Protein AF-A0A1H4KLV7-F1 (afdb_monomer_lite)

pLDDT: mean 93.91, std 5.83, range [62.03, 98.56]

Foldseek 3Di:
DDDPLQEDEFEQDPVQQWTKDWHFVVCLDPPRDQWHWYWYAYVVVRDTWIFTHGSVVCVVQVQQFDWPPPPDNRITGMFTAHPDPVLGGWGPDPSGPGDHRPVRID

Structure (mmCIF, N/CA/C/O backbone):
data_AF-A0A1H4KLV7-F1
#
_entry.id   AF-A0A1H4KLV7-F1
#
loop_
_atom_site.group_PDB
_atom_site.id
_atom_site.type_symbol
_atom_site.label_atom_id
_atom_site.label_alt_id
_atom_site.label_comp_id
_atom_site.label_asym_id
_atom_site.label_entity_id
_atom_site.label_seq_id
_atom_site.pdbx_PDB_ins_code
_atom_site.Cartn_x
_atom_site.Cartn_y
_atom_site.Cartn_z
_atom_site.occupancy
_atom_site.B_iso_or_equiv
_atom_site.auth_seq_id
_atom_site.auth_comp_id
_atom_site.auth_asym_id
_atom_site.auth_atom_id
_atom_site.pdbx_PDB_model_num
ATOM 1 N N . MET A 1 1 ? 6.492 1.453 -16.632 1.00 62.03 1 MET A N 1
ATOM 2 C CA . MET A 1 1 ? 7.201 0.160 -16.722 1.00 62.03 1 MET A CA 1
ATOM 3 C C . MET A 1 1 ? 7.297 -0.417 -15.318 1.00 62.03 1 MET A C 1
ATOM 5 O O . MET A 1 1 ? 7.644 0.332 -14.410 1.00 62.03 1 MET A O 1
ATOM 9 N N . LEU A 1 2 ? 6.935 -1.689 -15.131 1.00 73.50 2 LEU A N 1
ATOM 10 C CA . LEU A 1 2 ? 7.138 -2.396 -13.862 1.00 73.50 2 LEU A CA 1
ATOM 11 C C . LEU A 1 2 ? 8.619 -2.761 -13.738 1.00 73.50 2 LEU A C 1
ATOM 13 O O . LEU A 1 2 ? 9.192 -3.317 -14.672 1.00 73.50 2 LEU A O 1
ATOM 17 N N . GLY A 1 3 ? 9.237 -2.444 -12.607 1.00 76.50 3 GLY A N 1
ATOM 18 C CA . GLY A 1 3 ? 10.615 -2.806 -12.305 1.00 76.50 3 GLY A CA 1
ATOM 19 C C . GLY A 1 3 ? 10.752 -3.311 -10.873 1.00 76.50 3 GLY A C 1
ATOM 20 O O . GLY A 1 3 ? 9.967 -2.967 -9.993 1.00 76.50 3 GLY A O 1
ATOM 21 N N . VAL A 1 4 ? 11.795 -4.102 -10.613 1.00 76.56 4 VAL A N 1
ATOM 22 C CA . VAL A 1 4 ? 12.061 -4.727 -9.297 1.00 76.56 4 VAL A CA 1
ATOM 23 C C . VAL A 1 4 ? 12.138 -3.698 -8.156 1.00 76.56 4 VAL A C 1
ATOM 25 O O . VAL A 1 4 ? 11.860 -3.993 -6.995 1.00 76.56 4 VAL A O 1
ATOM 28 N N . ASN A 1 5 ? 12.506 -2.459 -8.478 1.00 82.50 5 ASN A N 1
ATOM 29 C CA . ASN A 1 5 ? 12.716 -1.408 -7.491 1.00 82.50 5 ASN A CA 1
ATOM 30 C C . ASN A 1 5 ? 11.498 -0.516 -7.234 1.00 82.50 5 ASN A C 1
ATOM 32 O O . ASN A 1 5 ? 11.502 0.200 -6.236 1.00 82.50 5 ASN A O 1
ATOM 36 N N . ASN A 1 6 ? 10.475 -0.551 -8.087 1.00 88.31 6 ASN A N 1
ATOM 37 C CA . ASN A 1 6 ? 9.258 0.240 -7.909 1.00 88.31 6 ASN A CA 1
ATOM 38 C C . ASN A 1 6 ? 7.985 -0.610 -7.864 1.00 88.31 6 ASN A C 1
ATOM 40 O O . ASN A 1 6 ? 6.910 -0.051 -7.691 1.00 88.31 6 ASN A O 1
ATOM 44 N N . CYS A 1 7 ? 8.097 -1.931 -7.999 1.00 95.44 7 CYS A N 1
ATOM 45 C CA . CYS A 1 7 ? 7.002 -2.877 -7.863 1.00 95.44 7 CYS A CA 1
ATOM 46 C C . CYS A 1 7 ? 7.108 -3.627 -6.536 1.00 95.44 7 CYS A C 1
ATOM 48 O O . CYS A 1 7 ? 8.155 -4.179 -6.203 1.00 95.44 7 CYS A O 1
ATOM 50 N N . HIS A 1 8 ? 6.011 -3.651 -5.791 1.00 96.25 8 HIS A N 1
ATOM 51 C CA . HIS A 1 8 ? 5.879 -4.350 -4.526 1.00 96.25 8 HIS A CA 1
ATOM 52 C C . HIS A 1 8 ? 4.698 -5.309 -4.621 1.00 96.25 8 HIS A C 1
ATOM 54 O O . HIS A 1 8 ? 3.667 -4.967 -5.190 1.00 96.25 8 HIS A O 1
ATOM 60 N N . PHE A 1 9 ? 4.857 -6.501 -4.060 1.00 96.94 9 PHE A N 1
ATOM 61 C CA . PHE A 1 9 ? 3.843 -7.547 -4.056 1.00 96.94 9 PHE A CA 1
ATOM 62 C C . PHE A 1 9 ? 3.491 -7.905 -2.616 1.00 96.94 9 PHE A C 1
ATOM 64 O O . PHE A 1 9 ? 4.388 -8.008 -1.777 1.00 96.94 9 PHE A O 1
ATOM 71 N N . ALA A 1 10 ? 2.204 -8.098 -2.352 1.00 98.12 10 ALA A N 1
ATOM 72 C CA . ALA A 1 10 ? 1.712 -8.628 -1.096 1.00 98.12 10 ALA A CA 1
ATOM 73 C C . ALA A 1 10 ? 0.566 -9.605 -1.352 1.00 98.12 10 ALA A C 1
ATOM 75 O O . ALA A 1 10 ? -0.335 -9.344 -2.149 1.00 98.12 10 ALA A O 1
ATOM 76 N N . GLU A 1 11 ? 0.590 -10.705 -0.615 1.00 98.38 11 GLU A N 1
ATOM 77 C CA . GLU A 1 11 ? -0.529 -11.630 -0.500 1.00 98.38 11 GLU A CA 1
ATOM 78 C C . GLU A 1 11 ? -1.451 -11.181 0.642 1.00 98.38 11 GLU A C 1
ATOM 80 O O . GLU A 1 11 ? -0.986 -10.618 1.641 1.00 98.38 11 GLU A O 1
ATOM 85 N N . LEU A 1 12 ? -2.758 -11.405 0.498 1.00 98.44 12 LEU A N 1
ATOM 86 C CA . LEU A 1 12 ? -3.746 -11.065 1.517 1.00 98.44 12 LEU A CA 1
ATOM 87 C C . LEU A 1 12 ? -3.479 -11.839 2.817 1.00 98.44 12 LEU A C 1
ATOM 89 O O . LEU A 1 12 ? -3.606 -13.063 2.878 1.00 98.44 12 LEU A O 1
ATOM 93 N N . ASN A 1 13 ? -3.202 -11.116 3.901 1.00 97.56 13 ASN A N 1
ATOM 94 C CA . ASN A 1 13 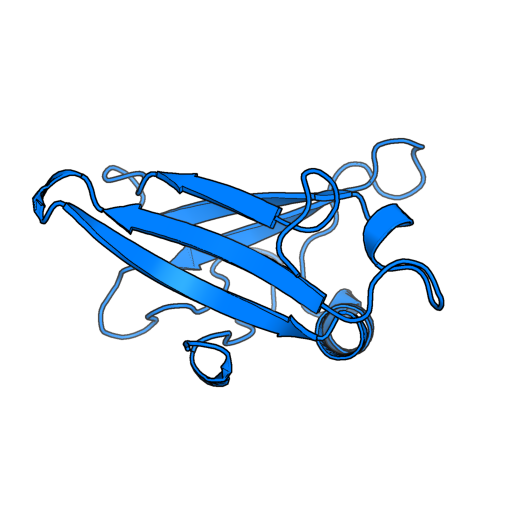? -3.183 -11.684 5.242 1.00 97.56 13 ASN A CA 1
ATOM 95 C C . ASN A 1 13 ? -4.618 -11.810 5.764 1.00 97.56 13 ASN A C 1
ATOM 97 O O . ASN A 1 13 ? -5.203 -10.835 6.233 1.00 97.56 13 ASN A O 1
ATOM 101 N N . ARG A 1 14 ? -5.160 -13.028 5.736 1.00 94.00 14 ARG A N 1
ATOM 102 C CA . ARG A 1 14 ? -6.554 -13.324 6.113 1.00 94.00 14 ARG A CA 1
ATOM 103 C C . ARG A 1 14 ? -6.867 -13.080 7.586 1.00 94.00 14 ARG A C 1
ATOM 105 O O . ARG A 1 14 ? -7.979 -12.694 7.911 1.00 94.00 14 ARG A O 1
ATOM 112 N N . ASN A 1 15 ? -5.889 -13.254 8.476 1.00 95.06 15 ASN A N 1
ATOM 113 C CA . ASN A 1 15 ? -6.101 -13.065 9.916 1.00 95.06 15 ASN A CA 1
ATOM 114 C C . ASN A 1 15 ? -6.376 -11.601 10.268 1.00 95.06 15 ASN A C 1
ATOM 116 O O . ASN A 1 15 ? -7.035 -11.312 11.261 1.00 95.06 15 ASN A O 1
ATOM 120 N N . ARG A 1 16 ? -5.823 -10.680 9.475 1.00 95.75 16 ARG A N 1
ATOM 121 C CA . ARG A 1 16 ? -5.961 -9.233 9.672 1.00 95.75 16 ARG A CA 1
ATOM 122 C C . ARG A 1 16 ? -6.761 -8.546 8.563 1.00 95.75 16 ARG A C 1
ATOM 124 O O . ARG A 1 16 ? -6.951 -7.343 8.644 1.00 95.75 16 ARG A O 1
ATOM 131 N N . ASN A 1 17 ? -7.173 -9.300 7.546 1.00 97.12 17 ASN A N 1
ATOM 132 C CA . ASN A 1 17 ? -7.823 -8.845 6.321 1.00 97.12 17 ASN A CA 1
ATOM 133 C C . ASN A 1 17 ? -7.122 -7.652 5.635 1.00 97.12 17 ASN A C 1
ATOM 135 O O . ASN A 1 17 ? -7.753 -6.656 5.284 1.00 97.12 17 ASN A O 1
ATOM 139 N N . ILE A 1 18 ? -5.795 -7.737 5.468 1.00 98.19 18 ILE A N 1
ATOM 140 C CA . ILE A 1 18 ? -4.968 -6.660 4.890 1.00 98.19 18 ILE A CA 1
ATOM 141 C C . ILE A 1 18 ? -3.909 -7.176 3.913 1.00 98.19 18 ILE A C 1
ATOM 143 O O . ILE A 1 18 ? -3.398 -8.289 4.055 1.00 98.19 18 ILE A O 1
ATOM 147 N N . TRP A 1 19 ? -3.473 -6.303 3.010 1.00 98.56 19 TRP A N 1
ATOM 148 C CA . TRP A 1 19 ? -2.191 -6.423 2.315 1.00 98.56 19 TRP A CA 1
ATOM 149 C C . TRP A 1 19 ? -1.155 -5.518 2.975 1.00 98.56 19 TRP A C 1
ATOM 151 O O . TRP A 1 19 ? -1.392 -4.323 3.165 1.00 98.56 19 TRP A O 1
ATOM 161 N N . TRP A 1 20 ? 0.004 -6.077 3.321 1.00 97.81 20 TRP A N 1
ATOM 162 C CA . TRP A 1 20 ? 1.075 -5.341 3.992 1.00 97.81 20 TRP A CA 1
ATOM 163 C C . TRP A 1 20 ? 2.246 -5.078 3.046 1.00 97.81 20 TRP A C 1
ATOM 165 O O . TRP A 1 20 ? 2.788 -5.998 2.438 1.00 97.81 20 TRP A O 1
ATOM 175 N N . PHE A 1 21 ? 2.669 -3.816 2.973 1.00 97.56 21 PHE A N 1
ATOM 176 C CA . PHE A 1 21 ? 3.838 -3.380 2.221 1.00 97.56 21 PHE A CA 1
ATOM 177 C C . PHE A 1 21 ? 4.852 -2.647 3.097 1.00 97.56 21 PHE A C 1
ATOM 179 O O . PHE A 1 21 ? 4.487 -1.846 3.955 1.00 97.56 21 PHE A O 1
ATOM 186 N N . ASP A 1 22 ? 6.134 -2.839 2.785 1.00 95.88 22 ASP A N 1
ATOM 187 C CA . ASP A 1 22 ? 7.216 -1.948 3.194 1.00 95.88 22 ASP A CA 1
ATOM 188 C C . ASP A 1 22 ? 7.929 -1.394 1.960 1.00 95.88 22 ASP A C 1
ATOM 190 O O . ASP A 1 22 ? 8.500 -2.131 1.149 1.00 95.88 22 ASP A O 1
ATOM 194 N N . ILE A 1 23 ? 7.924 -0.071 1.833 1.00 94.94 23 ILE A N 1
ATOM 195 C CA . ILE A 1 23 ? 8.550 0.653 0.731 1.00 94.94 23 ILE A CA 1
ATOM 196 C C . ILE A 1 23 ? 9.696 1.472 1.307 1.00 94.94 23 ILE A C 1
ATOM 198 O O . ILE A 1 23 ? 9.482 2.344 2.146 1.00 94.94 23 ILE A O 1
ATOM 202 N N . LEU A 1 24 ? 10.932 1.218 0.872 1.00 93.56 24 LEU A N 1
ATOM 203 C CA . LEU A 1 24 ? 12.072 2.010 1.337 1.00 93.56 24 LEU A CA 1
ATOM 204 C C . LEU A 1 24 ? 11.859 3.490 1.003 1.00 93.56 24 LEU A C 1
ATOM 206 O O . LEU A 1 24 ? 11.627 3.834 -0.154 1.00 93.56 24 LEU A O 1
ATOM 210 N N . VAL A 1 25 ? 12.008 4.367 1.998 1.00 93.25 25 VAL A N 1
ATOM 211 C CA . VAL A 1 25 ? 11.788 5.816 1.831 1.00 93.25 25 VAL A CA 1
ATOM 212 C C . VAL A 1 25 ? 12.731 6.402 0.776 1.00 93.25 25 VAL A C 1
ATOM 214 O O . VAL A 1 25 ? 12.360 7.308 0.038 1.00 93.25 25 VAL A O 1
ATOM 217 N N . THR A 1 26 ? 13.925 5.826 0.619 1.00 91.38 26 THR A N 1
ATOM 218 C CA . THR A 1 26 ? 14.882 6.210 -0.428 1.00 91.38 26 THR A CA 1
ATOM 219 C C . THR A 1 26 ? 14.336 6.027 -1.846 1.00 91.38 26 THR A C 1
ATOM 221 O O . THR A 1 26 ? 14.735 6.764 -2.741 1.00 91.38 26 THR A O 1
ATOM 224 N N . ARG A 1 27 ? 13.393 5.099 -2.061 1.00 90.31 27 ARG A N 1
ATOM 225 C CA . ARG A 1 27 ? 12.717 4.890 -3.355 1.00 90.31 27 ARG A CA 1
ATOM 226 C C . ARG A 1 27 ? 11.648 5.947 -3.638 1.00 90.31 27 ARG A C 1
ATOM 228 O O . ARG A 1 27 ? 11.217 6.079 -4.777 1.00 90.31 27 ARG A O 1
ATOM 235 N N . LEU A 1 28 ? 11.234 6.706 -2.623 1.00 92.12 28 LEU A N 1
ATOM 236 C CA . LEU A 1 28 ? 10.254 7.785 -2.745 1.00 92.12 28 LEU A CA 1
ATOM 237 C C . LEU A 1 28 ? 10.905 9.143 -3.031 1.00 92.12 28 LEU A C 1
ATOM 239 O O . LEU A 1 28 ? 10.186 10.123 -3.224 1.00 92.12 28 LEU A O 1
ATOM 243 N N . ALA A 1 29 ? 12.239 9.228 -3.042 1.00 89.88 29 ALA A N 1
ATOM 244 C CA . ALA A 1 29 ? 12.956 10.474 -3.278 1.00 89.88 29 ALA A CA 1
ATOM 245 C C . ALA A 1 29 ? 12.669 11.050 -4.678 1.00 89.88 29 ALA A C 1
ATOM 247 O O . ALA A 1 29 ? 12.427 10.320 -5.644 1.00 89.88 29 ALA A O 1
ATOM 248 N N . ILE A 1 30 ? 12.700 12.382 -4.782 1.00 89.69 30 ILE A N 1
ATOM 249 C CA . ILE A 1 30 ? 12.493 13.097 -6.048 1.00 89.69 30 ILE A CA 1
ATOM 250 C C . ILE A 1 30 ? 13.541 12.630 -7.069 1.00 89.69 30 ILE A C 1
ATOM 252 O O . ILE A 1 30 ? 14.715 12.478 -6.737 1.00 89.69 30 ILE A O 1
ATOM 256 N N . GLY A 1 31 ? 13.102 12.377 -8.304 1.00 86.62 31 GLY A N 1
ATOM 257 C CA . GLY A 1 31 ? 13.967 11.931 -9.400 1.00 86.62 31 GLY A CA 1
ATOM 258 C C . GLY A 1 31 ? 14.304 10.434 -9.415 1.00 86.62 31 GLY A C 1
ATOM 259 O O . GLY A 1 31 ? 14.980 10.003 -10.340 1.00 86.62 31 GLY A O 1
ATOM 260 N N . GLN A 1 32 ? 13.841 9.633 -8.441 1.00 87.00 32 GLN A N 1
ATOM 261 C CA . GLN A 1 32 ? 14.053 8.175 -8.437 1.00 87.00 32 GLN A CA 1
ATOM 262 C C . GLN A 1 32 ? 13.000 7.436 -9.267 1.00 87.00 32 GLN A C 1
ATOM 264 O O . GLN A 1 32 ? 13.299 6.877 -10.317 1.00 87.00 32 GLN A O 1
ATOM 269 N N . TYR A 1 33 ? 11.753 7.446 -8.796 1.00 89.88 33 TYR A N 1
ATOM 270 C CA . TYR A 1 33 ? 10.624 6.824 -9.477 1.00 89.88 33 TYR A CA 1
ATOM 271 C C . TYR A 1 33 ? 9.440 7.779 -9.468 1.00 89.88 33 TYR A C 1
ATOM 273 O O . TYR A 1 33 ? 9.151 8.429 -8.463 1.00 89.88 33 TYR A O 1
ATOM 281 N N . GLU A 1 34 ? 8.729 7.846 -10.587 1.00 93.19 34 GLU A N 1
ATOM 282 C CA . GLU A 1 34 ? 7.479 8.601 -10.675 1.00 93.19 34 GLU A CA 1
ATOM 283 C C . GLU A 1 34 ? 6.326 7.847 -9.984 1.00 93.19 34 GLU A C 1
ATOM 285 O O . GLU A 1 34 ? 5.481 8.459 -9.332 1.00 93.19 34 GLU A O 1
ATOM 290 N N . TRP A 1 35 ? 6.355 6.509 -10.029 1.00 94.88 35 TRP A N 1
ATOM 291 C CA . TRP A 1 35 ? 5.298 5.628 -9.520 1.00 94.88 35 TRP A CA 1
ATOM 292 C C . TRP A 1 35 ? 5.860 4.507 -8.646 1.00 94.88 35 TRP A C 1
ATOM 294 O O . TRP A 1 35 ? 6.894 3.926 -8.983 1.00 94.88 35 TRP A O 1
ATOM 304 N N . VAL A 1 36 ? 5.124 4.149 -7.593 1.00 96.19 36 VAL A N 1
ATOM 305 C CA . VAL A 1 36 ? 5.190 2.834 -6.947 1.00 96.19 36 VAL A CA 1
ATOM 306 C C . VAL A 1 36 ? 4.013 1.997 -7.439 1.00 96.19 36 VAL A C 1
ATOM 308 O O . VAL A 1 36 ? 2.878 2.464 -7.498 1.00 96.19 36 VAL A O 1
ATOM 311 N N . HIS A 1 37 ? 4.284 0.748 -7.780 1.00 97.38 37 HIS A N 1
ATOM 312 C CA . HIS A 1 37 ? 3.290 -0.244 -8.142 1.00 97.38 37 HIS A CA 1
ATOM 313 C C . HIS A 1 37 ? 3.083 -1.182 -6.956 1.00 97.38 37 HIS A C 1
ATOM 315 O O . HIS A 1 37 ? 4.046 -1.778 -6.474 1.00 97.38 37 HIS A O 1
ATOM 321 N N . LEU A 1 38 ? 1.843 -1.300 -6.487 1.00 98.06 38 LEU A N 1
ATOM 322 C CA . LEU A 1 38 ? 1.451 -2.253 -5.452 1.00 98.06 38 LEU A CA 1
ATOM 323 C C . LEU A 1 38 ? 0.592 -3.328 -6.108 1.00 98.06 38 LEU A C 1
ATOM 325 O O . LEU A 1 38 ? -0.425 -3.015 -6.725 1.00 98.06 38 LEU A O 1
ATOM 329 N N . LEU A 1 39 ? 1.028 -4.575 -6.004 1.00 97.94 39 LEU A N 1
ATOM 330 C CA . LEU A 1 39 ? 0.321 -5.753 -6.478 1.00 97.94 39 LEU A CA 1
ATOM 331 C C . LEU A 1 39 ? -0.249 -6.477 -5.260 1.00 97.94 39 LEU A C 1
ATOM 333 O O . LEU A 1 39 ? 0.510 -6.898 -4.385 1.00 97.94 39 LEU A O 1
ATOM 337 N N . LEU A 1 40 ? -1.573 -6.565 -5.188 1.00 98.38 40 LEU A N 1
ATOM 338 C CA . LEU A 1 40 ? -2.314 -7.103 -4.054 1.00 98.38 40 LEU A CA 1
ATOM 339 C C . LEU A 1 40 ? -3.010 -8.384 -4.510 1.00 98.38 40 LEU A C 1
ATOM 341 O O . LEU A 1 40 ? -3.959 -8.326 -5.293 1.00 98.38 40 LEU A O 1
ATOM 345 N N . HIS A 1 41 ? -2.511 -9.536 -4.075 1.00 98.50 41 HIS A N 1
ATOM 346 C CA . HIS A 1 41 ? -3.055 -10.838 -4.463 1.00 98.50 41 HIS A CA 1
ATOM 347 C C . HIS A 1 41 ? -4.005 -11.380 -3.396 1.00 98.50 41 HIS A C 1
ATOM 349 O O . HIS A 1 41 ? -3.692 -11.338 -2.204 1.00 98.50 41 HIS A O 1
ATOM 355 N N . THR A 1 42 ? -5.154 -11.895 -3.826 1.00 98.00 42 THR A N 1
ATOM 356 C CA . THR A 1 42 ? -6.120 -12.630 -3.003 1.00 98.00 42 THR A CA 1
ATOM 357 C C . THR A 1 42 ? -6.112 -14.094 -3.438 1.00 98.00 42 THR A C 1
ATOM 359 O O . THR A 1 42 ? -6.723 -14.414 -4.459 1.00 98.00 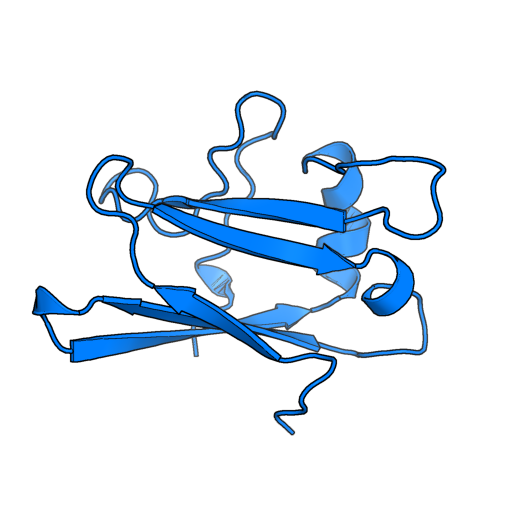42 THR A O 1
ATOM 362 N N . PRO A 1 43 ? -5.478 -15.009 -2.681 1.00 95.56 43 PRO A N 1
ATOM 363 C CA . PRO A 1 43 ? -5.323 -16.394 -3.127 1.00 95.56 43 PRO A CA 1
ATOM 364 C C . PRO A 1 43 ? -6.638 -17.156 -3.317 1.00 95.56 43 PRO A C 1
ATOM 366 O O . PRO A 1 43 ? -6.726 -17.998 -4.200 1.00 95.56 43 PRO A O 1
ATOM 369 N N . ASP A 1 44 ? -7.667 -16.865 -2.512 1.00 93.38 44 ASP A N 1
ATOM 370 C CA . ASP A 1 44 ? -8.946 -17.597 -2.569 1.00 93.38 44 ASP A CA 1
ATOM 371 C C . ASP A 1 44 ? -9.720 -17.373 -3.868 1.00 93.38 44 ASP A C 1
ATOM 373 O O . ASP A 1 44 ? -10.462 -18.245 -4.311 1.00 93.38 44 ASP A O 1
ATOM 377 N N . THR A 1 45 ? -9.564 -16.195 -4.466 1.00 95.00 45 THR A N 1
ATOM 378 C CA . THR A 1 45 ? -10.246 -15.810 -5.705 1.00 95.00 45 THR A CA 1
ATOM 379 C C . THR A 1 45 ? -9.296 -15.747 -6.894 1.00 95.00 45 THR A C 1
ATOM 381 O O . THR A 1 45 ? -9.728 -15.404 -7.991 1.00 95.00 45 THR A O 1
ATOM 384 N N . ASP A 1 46 ? -8.011 -16.024 -6.663 1.00 95.50 46 ASP A N 1
ATOM 385 C CA . ASP A 1 46 ? -6.899 -15.766 -7.580 1.00 95.50 46 ASP A CA 1
ATOM 386 C C . ASP A 1 46 ? -6.916 -14.350 -8.193 1.00 95.50 46 ASP A C 1
ATOM 388 O O . ASP A 1 46 ? -6.493 -14.103 -9.322 1.00 95.50 46 ASP A O 1
ATOM 392 N N . GLN A 1 47 ? -7.445 -13.380 -7.444 1.00 96.19 47 GLN A N 1
ATOM 393 C CA . GLN A 1 47 ? -7.543 -12.005 -7.907 1.00 96.19 47 GLN A CA 1
ATOM 394 C C . GLN A 1 47 ? -6.232 -11.269 -7.646 1.00 96.19 47 GLN A C 1
ATOM 396 O O . GLN A 1 47 ? -5.702 -11.302 -6.536 1.00 96.19 47 GLN A O 1
ATOM 401 N N . LEU A 1 48 ? -5.750 -10.530 -8.645 1.00 97.75 48 LEU A N 1
ATOM 402 C CA . LEU A 1 48 ? -4.627 -9.610 -8.504 1.00 97.75 48 LEU A CA 1
ATOM 403 C C . LEU A 1 48 ? -5.093 -8.179 -8.766 1.00 97.75 48 LEU A C 1
ATOM 405 O O . LEU A 1 48 ? -5.438 -7.828 -9.893 1.00 97.75 48 LEU A O 1
ATOM 409 N N . LEU A 1 49 ? -5.083 -7.344 -7.731 1.00 98.00 49 LEU A N 1
ATOM 410 C CA . LEU A 1 49 ? -5.299 -5.909 -7.877 1.00 98.00 49 LEU A CA 1
ATOM 411 C C . LEU A 1 49 ? -3.965 -5.210 -8.114 1.00 98.00 49 LEU A C 1
ATOM 413 O O . LEU A 1 49 ? -2.944 -5.558 -7.518 1.00 98.00 49 LEU A O 1
ATOM 417 N N . HIS A 1 50 ? -3.988 -4.181 -8.956 1.00 98.06 50 HIS A N 1
ATOM 418 C CA . HIS A 1 50 ? -2.827 -3.347 -9.228 1.00 98.06 50 HIS A CA 1
ATOM 419 C C . HIS A 1 50 ? -3.139 -1.888 -8.897 1.00 98.06 50 HIS A C 1
ATOM 421 O O . HIS A 1 50 ? -4.013 -1.271 -9.500 1.00 98.06 50 HIS A O 1
ATOM 427 N N . LEU A 1 51 ? -2.382 -1.328 -7.952 1.00 98.44 51 LEU A N 1
ATOM 428 C CA . LEU A 1 51 ? -2.366 0.105 -7.678 1.00 98.44 51 LEU A CA 1
ATOM 429 C C . LEU A 1 51 ? -1.130 0.745 -8.300 1.00 98.44 51 LEU A C 1
ATOM 431 O O . LEU A 1 51 ? -0.000 0.298 -8.076 1.00 98.44 51 LEU A O 1
ATOM 435 N N . LYS A 1 52 ? -1.330 1.829 -9.046 1.00 97.75 52 LYS A N 1
ATOM 436 C CA . LYS A 1 52 ? -0.259 2.666 -9.592 1.00 97.75 52 LYS A CA 1
ATOM 437 C C . LYS A 1 52 ? -0.233 3.996 -8.842 1.00 97.75 52 LYS A C 1
ATOM 439 O O . LYS A 1 52 ? -0.913 4.950 -9.206 1.00 97.75 52 LYS A O 1
ATOM 444 N N . VAL A 1 53 ? 0.562 4.053 -7.779 1.00 97.62 53 VAL A N 1
ATOM 445 C CA . VAL A 1 53 ? 0.570 5.166 -6.825 1.00 97.62 53 VAL A CA 1
ATOM 446 C C . VAL A 1 53 ? 1.672 6.170 -7.187 1.00 97.62 53 VAL A C 1
ATOM 448 O O . VAL A 1 53 ? 2.841 5.779 -7.245 1.00 97.62 53 VAL A O 1
ATOM 451 N N . PRO A 1 54 ? 1.360 7.460 -7.406 1.00 96.94 54 PRO A N 1
ATOM 452 C CA . PRO A 1 54 ? 2.382 8.482 -7.601 1.00 96.94 54 PRO A CA 1
ATOM 453 C C . PRO A 1 54 ? 3.295 8.594 -6.374 1.00 96.94 54 PRO A C 1
ATOM 455 O O . PRO A 1 54 ? 2.817 8.703 -5.243 1.00 96.94 54 PRO A O 1
ATOM 458 N N . THR A 1 55 ? 4.614 8.661 -6.569 1.00 96.12 55 THR A N 1
ATOM 459 C CA . THR A 1 55 ? 5.534 8.880 -5.435 1.00 96.12 55 THR A CA 1
ATOM 460 C C . THR A 1 55 ? 5.334 10.248 -4.791 1.00 96.12 55 THR A C 1
ATOM 462 O O . THR A 1 55 ? 5.566 10.397 -3.595 1.00 96.12 55 THR A O 1
ATOM 465 N N . VAL A 1 56 ? 4.858 11.237 -5.557 1.00 96.62 56 VAL A N 1
ATOM 466 C CA . VAL A 1 56 ? 4.498 12.563 -5.034 1.00 96.62 56 VAL A CA 1
ATOM 467 C C . VAL A 1 56 ? 3.369 12.489 -4.011 1.00 96.62 56 VAL A C 1
ATOM 469 O O . VAL A 1 56 ? 3.517 13.049 -2.932 1.00 96.62 56 VAL A O 1
ATOM 472 N N . PHE A 1 57 ? 2.329 11.695 -4.273 1.00 97.12 57 PHE A N 1
ATOM 473 C CA . PHE A 1 57 ? 1.233 11.487 -3.328 1.00 97.12 57 PHE A CA 1
ATOM 474 C C . PHE A 1 57 ? 1.736 10.894 -2.006 1.00 97.12 57 PHE A C 1
ATOM 476 O O . PHE A 1 57 ? 1.377 11.366 -0.931 1.00 97.12 57 PHE A O 1
ATOM 483 N N . LEU A 1 58 ? 2.622 9.894 -2.072 1.00 96.25 58 LEU A N 1
ATOM 484 C CA . LEU A 1 58 ? 3.211 9.282 -0.876 1.00 96.25 58 LEU A CA 1
ATOM 485 C C . LEU A 1 58 ? 4.050 10.280 -0.066 1.00 96.25 58 LEU A C 1
ATOM 487 O O . LEU A 1 58 ? 4.015 10.248 1.161 1.00 96.25 58 LEU A O 1
ATOM 491 N N . ARG A 1 59 ? 4.789 11.172 -0.739 1.00 95.19 59 ARG A N 1
ATOM 492 C CA . ARG A 1 59 ? 5.555 12.240 -0.078 1.00 95.19 59 ARG A CA 1
ATOM 493 C C . ARG A 1 59 ? 4.645 13.278 0.579 1.00 95.19 59 ARG A C 1
ATOM 495 O O . ARG A 1 59 ? 4.922 13.687 1.698 1.00 95.19 59 ARG A O 1
ATOM 502 N N . GLU A 1 60 ? 3.565 13.679 -0.082 1.00 95.56 60 GLU A N 1
ATOM 503 C CA . GLU A 1 60 ? 2.597 14.648 0.454 1.00 95.56 60 GLU A CA 1
ATOM 504 C C . GLU A 1 60 ? 1.796 14.092 1.635 1.00 95.56 60 GLU A C 1
ATOM 506 O O . GLU A 1 60 ? 1.405 14.834 2.531 1.00 95.56 60 GLU A O 1
ATOM 511 N N . LYS A 1 61 ? 1.545 12.779 1.652 1.00 95.06 61 LYS A N 1
ATOM 512 C CA . LYS A 1 61 ? 0.817 12.097 2.729 1.00 95.06 61 LYS A CA 1
ATOM 513 C C . LYS A 1 61 ? 1.724 11.514 3.809 1.00 95.06 61 LYS A C 1
ATOM 515 O O . LYS A 1 61 ? 1.215 10.846 4.701 1.00 95.06 61 LYS A O 1
ATOM 520 N N . LEU A 1 62 ? 3.035 11.766 3.763 1.00 90.69 62 LEU A N 1
ATOM 521 C CA . LEU A 1 62 ? 4.016 11.093 4.619 1.00 90.69 62 LEU A CA 1
ATOM 522 C C . LEU A 1 62 ? 3.753 11.298 6.120 1.00 90.69 62 LEU A C 1
ATOM 524 O O . LEU A 1 62 ? 3.938 10.362 6.888 1.00 90.69 62 LEU A O 1
ATOM 528 N N . GLU A 1 63 ? 3.279 12.480 6.527 1.00 88.12 63 GLU A N 1
ATOM 529 C CA . GLU A 1 63 ? 2.891 12.772 7.920 1.00 88.12 63 GLU A CA 1
ATOM 530 C C . GLU A 1 63 ? 1.695 11.935 8.398 1.00 88.12 63 GLU A C 1
ATOM 532 O O . GLU A 1 63 ? 1.578 11.634 9.581 1.00 88.12 63 GLU A O 1
ATOM 537 N N . GLY A 1 64 ? 0.813 11.544 7.475 1.00 89.62 64 GLY A N 1
ATOM 538 C CA . GLY A 1 64 ? -0.354 10.707 7.746 1.00 89.62 64 GLY A CA 1
ATOM 539 C C . GLY A 1 64 ? -0.100 9.208 7.592 1.00 89.62 64 GLY A C 1
ATOM 540 O O . GLY A 1 64 ? -1.042 8.421 7.678 1.00 89.62 64 GLY A O 1
ATOM 541 N N . LEU A 1 65 ? 1.145 8.810 7.332 1.00 94.56 65 LEU A N 1
ATOM 542 C CA . LEU A 1 65 ? 1.546 7.433 7.086 1.00 94.56 65 LEU A CA 1
ATOM 543 C C . LEU A 1 65 ? 2.636 7.004 8.071 1.00 94.56 65 LEU A C 1
ATOM 545 O O . LEU A 1 65 ? 3.366 7.816 8.635 1.00 94.56 65 LEU A O 1
ATOM 549 N N . VAL A 1 66 ? 2.786 5.694 8.267 1.00 95.88 66 VAL A N 1
ATOM 550 C CA . VAL A 1 66 ? 3.739 5.176 9.254 1.00 95.88 66 VAL A CA 1
ATOM 551 C C . VAL A 1 66 ? 5.096 4.874 8.626 1.00 95.88 66 VAL A C 1
ATOM 553 O O . VAL A 1 66 ? 5.227 3.984 7.786 1.00 95.88 66 VAL A O 1
ATOM 556 N N . ILE A 1 67 ? 6.142 5.550 9.111 1.00 95.25 67 ILE A N 1
ATOM 557 C CA . ILE A 1 67 ? 7.538 5.240 8.777 1.00 95.25 67 ILE A CA 1
ATOM 558 C C . ILE A 1 67 ? 8.155 4.349 9.860 1.00 95.25 67 ILE A C 1
ATOM 560 O O . ILE A 1 67 ? 8.320 4.751 11.011 1.00 95.25 67 ILE A O 1
ATOM 564 N N . ARG A 1 68 ? 8.560 3.132 9.493 1.00 94.00 68 ARG A N 1
ATOM 565 C CA . ARG A 1 68 ? 9.372 2.257 10.350 1.00 94.00 68 ARG A CA 1
ATOM 566 C C . ARG A 1 68 ? 10.846 2.608 10.207 1.00 94.00 68 ARG A C 1
ATOM 568 O O . ARG A 1 68 ? 11.296 2.994 9.132 1.00 94.00 68 ARG A O 1
ATOM 575 N N . ASN A 1 69 ? 11.619 2.410 11.277 1.00 92.62 69 ASN A N 1
ATOM 576 C CA . ASN A 1 69 ? 13.066 2.665 11.305 1.00 92.62 69 ASN A CA 1
ATOM 577 C C . ASN A 1 69 ? 13.450 4.097 10.882 1.00 92.62 69 ASN A C 1
ATOM 579 O O . ASN A 1 69 ? 14.463 4.287 10.205 1.00 92.62 69 ASN A O 1
ATOM 583 N N . GLN A 1 70 ? 12.644 5.094 11.256 1.00 88.88 70 GLN A N 1
ATOM 584 C CA . GLN A 1 70 ? 12.891 6.494 10.911 1.00 88.88 70 GLN A CA 1
ATOM 585 C C . GLN A 1 70 ? 14.302 6.935 11.341 1.00 88.88 70 GLN A C 1
ATOM 587 O O . GLN A 1 70 ? 14.810 6.521 12.383 1.00 88.88 70 GLN A O 1
ATOM 592 N N . GLY A 1 71 ? 14.966 7.717 10.486 1.00 87.19 71 GLY A N 1
ATOM 593 C CA . GLY A 1 71 ? 16.351 8.156 10.692 1.00 87.19 71 GLY A CA 1
ATOM 594 C C . GLY A 1 71 ? 17.425 7.093 10.413 1.00 87.19 71 GLY A C 1
ATOM 595 O O . GLY A 1 71 ? 18.611 7.403 10.480 1.00 87.19 71 GLY A O 1
ATOM 596 N N . LYS A 1 72 ? 17.055 5.849 10.068 1.00 92.38 72 LYS A N 1
ATOM 597 C CA . LYS A 1 72 ? 18.006 4.778 9.717 1.00 92.38 72 LYS A CA 1
ATOM 598 C C . LYS A 1 72 ? 18.045 4.536 8.206 1.00 92.38 72 LYS A C 1
ATOM 600 O O . LYS A 1 72 ? 17.077 4.778 7.493 1.00 92.38 72 LYS A O 1
ATOM 605 N N . ARG A 1 73 ? 19.135 3.932 7.714 1.00 87.12 73 ARG A N 1
ATOM 606 C CA . ARG A 1 73 ? 19.314 3.564 6.288 1.00 87.12 73 ARG A CA 1
ATOM 607 C C . ARG A 1 73 ? 18.181 2.694 5.721 1.00 87.12 73 ARG A C 1
ATOM 609 O O . ARG A 1 73 ? 17.912 2.745 4.528 1.00 87.12 73 ARG A O 1
ATOM 616 N N . LYS A 1 74 ? 17.538 1.883 6.567 1.00 91.94 74 LYS A N 1
ATOM 617 C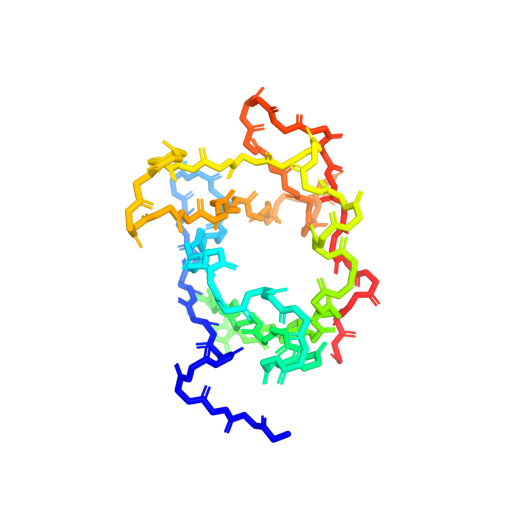 CA . LYS A 1 74 ? 16.415 1.000 6.204 1.00 91.94 74 LYS A CA 1
ATOM 618 C C . LYS A 1 74 ? 15.056 1.573 6.633 1.00 91.94 74 LYS A C 1
ATOM 620 O O . LYS A 1 74 ? 14.160 0.806 6.981 1.00 91.94 74 LYS A O 1
ATOM 625 N N . ALA A 1 75 ? 14.922 2.901 6.665 1.00 94.75 75 ALA A N 1
ATOM 626 C CA . ALA A 1 75 ? 13.633 3.547 6.871 1.00 94.75 75 ALA A CA 1
ATOM 627 C C . ALA A 1 75 ? 12.656 3.121 5.766 1.00 94.75 75 ALA A C 1
ATOM 629 O O . ALA A 1 75 ? 12.983 3.198 4.576 1.00 94.75 75 ALA A O 1
ATOM 630 N N . ALA A 1 76 ? 11.473 2.664 6.162 1.00 96.25 76 ALA A N 1
ATOM 631 C CA . ALA A 1 76 ? 10.462 2.155 5.248 1.00 96.25 76 ALA A CA 1
ATOM 632 C C . ALA A 1 76 ? 9.097 2.759 5.570 1.00 96.25 76 ALA A C 1
ATOM 634 O O . ALA A 1 76 ? 8.675 2.757 6.725 1.00 96.25 76 ALA A O 1
ATOM 635 N N . LEU A 1 77 ? 8.416 3.250 4.541 1.00 96.00 77 LEU A N 1
ATOM 636 C CA . LEU A 1 77 ? 6.990 3.511 4.578 1.00 96.00 77 LEU A CA 1
ATOM 637 C C . LEU A 1 77 ? 6.268 2.166 4.683 1.00 96.00 77 LEU A C 1
ATOM 639 O O . LEU A 1 77 ? 6.380 1.340 3.777 1.00 96.00 77 LEU A O 1
ATOM 643 N N . SER A 1 78 ? 5.569 1.953 5.793 1.00 96.75 78 SER A N 1
ATOM 644 C CA . SER A 1 78 ? 4.820 0.730 6.069 1.00 96.75 78 SER A CA 1
ATOM 645 C C . SER A 1 78 ? 3.334 0.994 5.880 1.00 96.75 78 SER A C 1
ATOM 647 O O . SER A 1 78 ? 2.787 1.876 6.544 1.00 96.75 78 SER A O 1
ATOM 649 N N . LEU A 1 79 ? 2.706 0.236 4.984 1.00 98.00 79 LEU A N 1
ATOM 650 C CA . LEU A 1 79 ? 1.289 0.345 4.643 1.00 98.00 79 LEU A CA 1
ATOM 651 C C . LEU A 1 79 ? 0.566 -0.946 4.996 1.00 98.00 79 LEU A C 1
ATOM 653 O O . LEU A 1 79 ? 1.046 -2.026 4.660 1.00 98.00 79 LEU A O 1
ATOM 657 N N . GLU A 1 80 ? -0.609 -0.838 5.596 1.00 98.12 80 GLU A N 1
ATOM 658 C CA . GLU A 1 80 ? -1.528 -1.961 5.780 1.00 98.12 80 GLU A CA 1
ATOM 659 C C . GLU A 1 80 ? -2.840 -1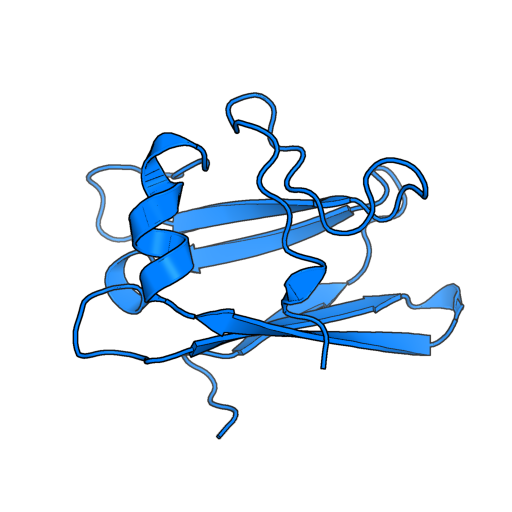.601 5.094 1.00 98.12 80 GLU A C 1
ATOM 661 O O . GLU A 1 80 ? -3.647 -0.865 5.648 1.00 98.12 80 GLU A O 1
ATOM 666 N N . LEU A 1 81 ? -3.026 -2.071 3.862 1.00 98.38 81 LEU A N 1
ATOM 667 C CA . LEU A 1 81 ? -4.204 -1.752 3.061 1.00 98.38 81 LEU A CA 1
ATOM 668 C C . LEU A 1 81 ? -5.321 -2.740 3.380 1.00 98.38 81 LEU A C 1
ATOM 670 O O . LEU A 1 81 ? -5.133 -3.944 3.205 1.00 98.38 81 LEU A O 1
ATOM 674 N N . SER A 1 82 ? -6.463 -2.236 3.843 1.00 98.31 82 SER A N 1
ATOM 675 C CA . SER A 1 82 ? -7.603 -3.073 4.227 1.00 98.31 82 SER A CA 1
ATOM 676 C C . SER A 1 82 ? -8.317 -3.697 3.027 1.00 98.31 82 SER A C 1
ATOM 678 O O . SER A 1 82 ? -8.497 -3.064 1.983 1.00 98.31 82 SER A O 1
ATOM 680 N N . ALA A 1 83 ? -8.742 -4.946 3.201 1.00 97.62 83 ALA A N 1
ATOM 681 C CA . ALA A 1 83 ? -9.655 -5.656 2.315 1.00 97.62 83 ALA A CA 1
ATOM 682 C C . ALA A 1 83 ? -11.116 -5.609 2.816 1.00 97.62 83 ALA A C 1
ATOM 684 O O . ALA A 1 83 ? -12.000 -6.193 2.189 1.00 97.62 83 ALA A O 1
ATOM 685 N N . ASP A 1 84 ? -11.399 -4.916 3.924 1.00 97.38 84 ASP A N 1
ATOM 686 C CA . ASP A 1 84 ? -12.759 -4.749 4.440 1.00 97.38 84 ASP A CA 1
ATOM 687 C C . ASP A 1 84 ? -13.577 -3.826 3.537 1.00 97.38 84 ASP A C 1
ATOM 689 O O . ASP A 1 84 ? -13.109 -2.765 3.125 1.00 97.38 84 ASP A O 1
ATOM 693 N N . LYS A 1 85 ? -14.845 -4.172 3.303 1.00 94.50 85 LYS A N 1
ATOM 694 C CA . LYS A 1 85 ? -15.752 -3.418 2.422 1.00 94.50 85 LYS A CA 1
ATOM 695 C C . LYS A 1 85 ? -15.836 -1.923 2.763 1.00 94.50 85 LYS A C 1
ATOM 697 O O . LYS A 1 85 ? -15.808 -1.093 1.860 1.00 94.50 85 LYS A O 1
ATOM 702 N N . ASP A 1 86 ? -15.904 -1.585 4.049 1.00 95.56 86 ASP A N 1
ATOM 703 C CA . ASP A 1 86 ? -16.101 -0.203 4.512 1.00 95.56 86 ASP A CA 1
ATOM 704 C C . ASP A 1 86 ? -14.801 0.621 4.550 1.00 95.56 86 ASP A C 1
ATOM 706 O O . ASP A 1 86 ? -14.829 1.837 4.745 1.00 95.56 86 ASP A O 1
ATOM 710 N N . SER A 1 87 ? -13.645 -0.023 4.365 1.00 96.50 87 SER A N 1
ATOM 711 C CA . SER A 1 87 ? -12.332 0.631 4.380 1.00 96.50 87 SER A CA 1
ATOM 712 C C . SER A 1 87 ? -11.402 0.120 3.280 1.00 96.50 87 SER A C 1
ATOM 714 O O . SER A 1 87 ? -10.182 0.187 3.405 1.00 96.50 87 SER A O 1
ATOM 716 N N . PHE A 1 88 ? -11.979 -0.360 2.180 1.00 97.81 88 PHE A N 1
ATOM 717 C CA . PHE A 1 88 ? -11.248 -1.022 1.111 1.00 97.81 88 PHE A CA 1
ATOM 718 C C . PHE A 1 88 ? -10.123 -0.133 0.561 1.00 97.81 88 PHE A C 1
ATOM 720 O O . PHE A 1 88 ? -10.347 1.023 0.197 1.00 97.81 88 PHE A O 1
ATOM 727 N N . LEU A 1 89 ? -8.901 -0.675 0.526 1.00 98.25 89 LEU A N 1
ATOM 728 C CA . LEU A 1 89 ? -7.662 -0.001 0.112 1.00 98.25 89 LEU A CA 1
ATOM 729 C C . LEU A 1 89 ? -7.306 1.256 0.924 1.00 98.25 89 LEU A C 1
ATOM 731 O O . LEU A 1 89 ? -6.526 2.100 0.474 1.00 98.25 89 LEU A O 1
ATOM 735 N N . LYS A 1 90 ? -7.848 1.390 2.133 1.00 98.06 90 LYS A N 1
ATOM 736 C CA . LYS A 1 90 ? -7.436 2.402 3.105 1.00 98.06 90 LYS A CA 1
ATOM 737 C C . LYS A 1 90 ? -6.275 1.869 3.938 1.00 98.06 90 LYS A C 1
ATOM 739 O O . LYS A 1 90 ? -6.294 0.708 4.342 1.00 98.06 90 LYS A O 1
ATOM 744 N N . ASP A 1 91 ? -5.284 2.715 4.210 1.00 97.81 91 ASP A N 1
ATOM 745 C CA . ASP A 1 91 ? -4.240 2.399 5.185 1.00 97.81 91 ASP A CA 1
ATOM 746 C C . ASP A 1 91 ? -4.839 2.353 6.598 1.00 97.81 91 ASP A C 1
ATOM 748 O O . ASP A 1 91 ? -5.424 3.333 7.058 1.00 97.81 91 ASP A O 1
ATOM 752 N N . VAL A 1 92 ? -4.710 1.215 7.280 1.00 97.06 92 VAL A N 1
ATOM 753 C CA . VAL A 1 92 ? -5.271 0.975 8.623 1.00 97.06 92 VAL A CA 1
ATOM 754 C C . VAL A 1 92 ? -4.201 0.861 9.708 1.00 97.06 92 VAL A C 1
ATOM 756 O O . VAL A 1 92 ? -4.455 0.353 10.802 1.00 97.06 92 VAL A O 1
ATOM 759 N N . ARG A 1 93 ? -2.985 1.352 9.440 1.00 95.06 93 ARG A N 1
ATOM 760 C CA . ARG A 1 93 ? -1.931 1.424 10.456 1.00 95.06 93 ARG A CA 1
ATOM 761 C C . ARG A 1 93 ? -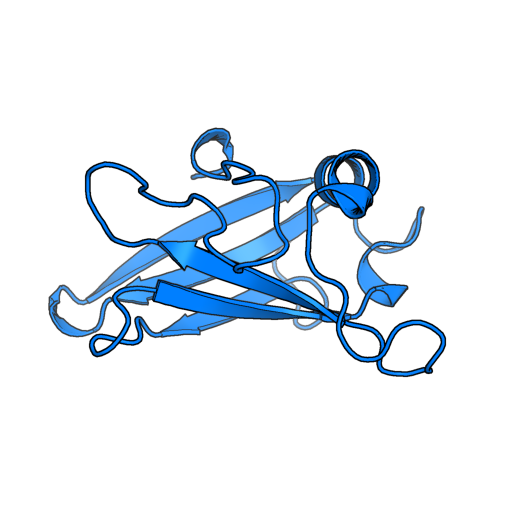2.433 2.256 11.654 1.00 95.06 93 ARG A C 1
ATOM 763 O O . ARG A 1 93 ? -2.898 3.372 11.442 1.00 95.06 93 ARG A O 1
ATOM 770 N N . PRO A 1 94 ? -2.264 1.804 12.915 1.00 87.38 94 PRO A N 1
ATOM 771 C CA . PRO A 1 94 ? -2.826 2.491 14.090 1.00 87.38 94 PRO A CA 1
ATOM 772 C C . PRO A 1 94 ? -2.401 3.955 14.293 1.00 87.38 94 PRO A C 1
ATOM 774 O O . PRO A 1 94 ? -3.119 4.714 14.931 1.00 87.38 94 PRO A O 1
ATOM 777 N N . ALA A 1 95 ? -1.229 4.342 13.782 1.00 84.50 95 ALA A N 1
ATOM 778 C CA . ALA A 1 95 ? -0.709 5.710 13.854 1.00 84.50 95 ALA A CA 1
ATOM 779 C C . ALA A 1 95 ? -0.861 6.488 12.529 1.00 84.50 95 ALA A C 1
ATOM 781 O O . ALA A 1 95 ? -0.334 7.590 12.408 1.00 84.50 95 ALA A O 1
ATOM 782 N N . GLY A 1 96 ? -1.523 5.902 11.527 1.00 81.94 96 GLY A N 1
ATOM 783 C CA . GLY A 1 96 ? -1.838 6.558 10.261 1.00 81.94 96 GLY A CA 1
ATOM 784 C C . GLY A 1 96 ? -3.145 7.348 10.336 1.00 81.94 96 GLY A C 1
ATOM 785 O O . GLY A 1 96 ? -3.949 7.184 11.251 1.00 81.94 96 GLY A O 1
ATOM 786 N N . THR A 1 97 ? -3.385 8.202 9.343 1.00 89.38 97 THR A N 1
ATOM 787 C CA . THR A 1 97 ? -4.598 9.037 9.252 1.00 89.38 97 THR A CA 1
ATOM 788 C C . THR A 1 97 ? -5.693 8.420 8.386 1.00 89.38 97 THR A C 1
ATOM 790 O O . THR A 1 97 ? -6.702 9.066 8.098 1.00 89.38 97 THR A O 1
ATOM 793 N N . GLY A 1 98 ? -5.528 7.164 7.959 1.00 93.50 98 GLY A N 1
ATOM 794 C CA . GLY A 1 98 ? -6.515 6.506 7.115 1.00 93.50 98 GLY A CA 1
ATOM 795 C C . GLY A 1 98 ? -6.446 6.946 5.655 1.00 93.50 98 GLY A C 1
ATOM 796 O O . GLY A 1 98 ? -7.478 7.210 5.039 1.00 93.50 98 GLY A O 1
ATOM 797 N N . VAL A 1 99 ? -5.243 7.078 5.101 1.00 96.88 99 VAL A N 1
ATOM 798 C CA . VAL A 1 99 ? -5.050 7.494 3.707 1.00 96.88 99 VAL A CA 1
ATOM 799 C C . VAL A 1 99 ? -5.662 6.451 2.765 1.00 96.88 99 VAL A C 1
ATOM 801 O O . VAL A 1 99 ? -5.360 5.265 2.870 1.00 96.88 99 VAL A O 1
ATOM 804 N N . SER A 1 100 ? -6.526 6.890 1.846 1.00 97.00 100 SER A N 1
ATOM 805 C CA . SER A 1 100 ? -7.130 6.016 0.831 1.00 97.00 100 SER A CA 1
ATOM 806 C C . SER A 1 100 ? -6.239 5.892 -0.404 1.00 97.00 100 SER A C 1
ATOM 808 O O . SER A 1 100 ? -5.635 6.880 -0.839 1.00 97.00 100 SER A O 1
ATOM 810 N N . PHE A 1 101 ? -6.184 4.682 -0.963 1.00 98.12 101 PHE A N 1
ATOM 811 C CA . PHE A 1 101 ? -5.452 4.353 -2.186 1.00 98.12 101 PHE A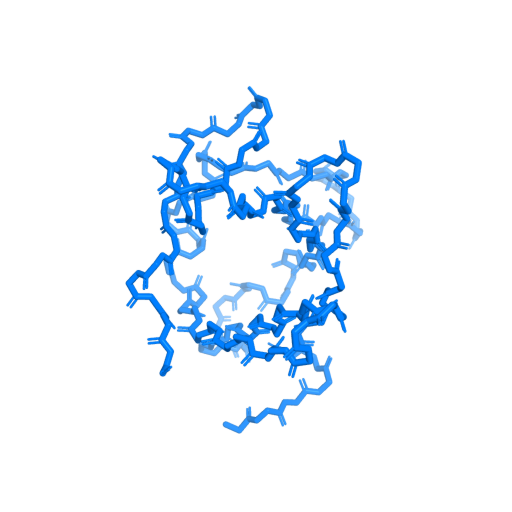 CA 1
ATOM 812 C C . PHE A 1 101 ? -6.357 3.866 -3.328 1.00 98.12 101 PHE A C 1
ATOM 814 O O . PHE A 1 101 ? -5.856 3.601 -4.422 1.00 98.12 101 PHE A O 1
ATOM 821 N N . ALA A 1 102 ? -7.673 3.766 -3.109 1.00 97.50 102 ALA A N 1
ATOM 822 C CA . ALA A 1 102 ? -8.626 3.238 -4.089 1.00 97.50 102 ALA A CA 1
ATOM 823 C C . ALA A 1 102 ? -8.606 4.000 -5.428 1.00 97.50 102 ALA A C 1
ATOM 825 O O . ALA A 1 102 ? -8.761 3.404 -6.489 1.00 97.50 102 ALA A O 1
ATOM 826 N N . GLN A 1 103 ? -8.325 5.305 -5.397 1.00 97.50 103 GLN A N 1
ATOM 827 C CA . GLN A 1 103 ? -8.204 6.162 -6.580 1.00 97.50 103 GLN A CA 1
ATOM 828 C C . GLN A 1 103 ? -7.044 5.791 -7.519 1.00 97.50 103 GLN A C 1
ATOM 830 O O . GLN A 1 103 ? -6.954 6.339 -8.614 1.00 97.50 103 GLN A O 1
ATOM 835 N N . PHE A 1 104 ? -6.131 4.913 -7.093 1.00 98.19 104 PHE A N 1
ATOM 836 C CA . PHE A 1 104 ? -4.967 4.494 -7.878 1.00 98.19 104 PHE A CA 1
ATOM 837 C C . PHE A 1 104 ? -5.107 3.099 -8.490 1.00 98.19 104 PHE A C 1
ATOM 839 O O . PHE A 1 104 ? -4.146 2.613 -9.096 1.00 98.19 104 PHE A O 1
ATOM 846 N N . GLN A 1 105 ? -6.260 2.448 -8.326 1.00 97.06 105 GLN A N 1
ATOM 847 C CA . GLN A 1 105 ? -6.539 1.174 -8.977 1.00 97.06 105 GLN A CA 1
ATOM 848 C C . GLN A 1 105 ? -6.551 1.348 -10.504 1.00 97.06 105 GLN A C 1
ATOM 850 O O . GLN A 1 105 ? -7.094 2.329 -11.012 1.00 97.06 105 GLN A O 1
ATOM 855 N N . GLN A 1 106 ? -5.866 0.445 -11.212 1.00 91.56 106 GLN A N 1
ATOM 856 C CA . GLN A 1 106 ? -5.827 0.389 -12.680 1.00 91.56 106 GLN A CA 1
ATOM 857 C C . GLN A 1 106 ? -6.937 -0.495 -13.246 1.00 91.56 106 GLN A C 1
ATOM 859 O O . GLN A 1 106 ? -7.329 -1.463 -12.554 1.00 91.56 106 GLN A O 1
#

Organism: NCBI:txid556534

Sequence (106 aa):
MLGVNNCHFAELNRNRNIWWFDILVTRLAIGQYEWVHLLLHTPDTDQLLHLKVPTVFLREKLEGLVIRNQGKRKAALSLELSADKDSFLKDVRPAGTGVSFAQFQQ

Secondary structure (DSSP, 8-state):
---TTTEEEEE-BTTTTEEEEEEEGGGGSTTT-SEEEEEEEETTTTEEEEEEEEHHHHHHTGGGSEEETTTSTT-EEEEEEE-SGGGTTBB--TTS---B-GGGB-

Radius of gyration: 13.13 Å; chains: 1; bounding box: 35×32×31 Å